Protein AF-A0A060W4M1-F1 (afdb_monomer_lite)

Radius of gyration: 17.78 Å; chains: 1; bounding box: 33×26×44 Å

Foldseek 3Di:
DQDQPPDPPHDPVNNVVVVVVVVVVCVVVVHDDDDDDDDDPPVVVPDDLVVVLVVCVVVPHDPVVSVVSVPD

Structure (mmCIF, N/CA/C/O backbone):
data_AF-A0A060W4M1-F1
#
_entry.id   AF-A0A060W4M1-F1
#
loop_
_atom_site.group_PDB
_atom_site.id
_atom_site.type_symbol
_atom_site.label_atom_id
_atom_site.label_alt_id
_atom_site.label_comp_id
_atom_site.label_asym_id
_atom_site.label_entity_id
_atom_site.label_seq_id
_atom_site.pdbx_PDB_ins_code
_atom_site.Cartn_x
_atom_site.Cartn_y
_atom_site.Cartn_z
_atom_site.occupancy
_atom_site.B_iso_or_equiv
_atom_site.auth_seq_id
_atom_site.auth_comp_id
_atom_site.auth_asym_id
_atom_site.auth_atom_id
_atom_site.pdbx_PDB_model_num
ATOM 1 N N . MET A 1 1 ? -4.503 9.599 2.965 1.00 63.16 1 MET A N 1
ATOM 2 C CA . MET A 1 1 ? -3.255 8.968 2.476 1.00 63.16 1 MET A CA 1
ATOM 3 C C . MET A 1 1 ? -3.214 7.552 3.030 1.00 63.16 1 MET A C 1
ATOM 5 O O . MET A 1 1 ? -3.205 7.440 4.246 1.00 63.16 1 MET A O 1
ATOM 9 N N . TYR A 1 2 ? -3.262 6.506 2.199 1.00 85.06 2 TYR A N 1
ATOM 10 C CA . TYR A 1 2 ? -3.304 5.109 2.681 1.00 85.06 2 TYR A CA 1
ATOM 11 C C . TYR A 1 2 ? -1.994 4.334 2.448 1.00 85.06 2 TYR A C 1
ATOM 13 O O . TYR A 1 2 ? -1.703 3.399 3.181 1.00 85.06 2 TYR A O 1
ATOM 21 N N . GLN A 1 3 ? -1.171 4.751 1.476 1.00 91.94 3 GLN A N 1
ATOM 22 C CA . GLN A 1 3 ? 0.120 4.121 1.179 1.00 91.94 3 GLN A CA 1
ATOM 23 C C . GLN A 1 3 ? 1.269 4.832 1.900 1.00 91.94 3 GLN A C 1
ATOM 25 O O . GLN A 1 3 ? 1.587 5.978 1.565 1.00 91.94 3 GLN A O 1
ATOM 30 N N . SER A 1 4 ? 1.916 4.129 2.831 1.00 93.25 4 SER A N 1
ATOM 31 C CA . SER A 1 4 ? 3.091 4.622 3.570 1.00 93.25 4 SER A CA 1
ATOM 32 C C . SER A 1 4 ? 4.416 4.000 3.112 1.00 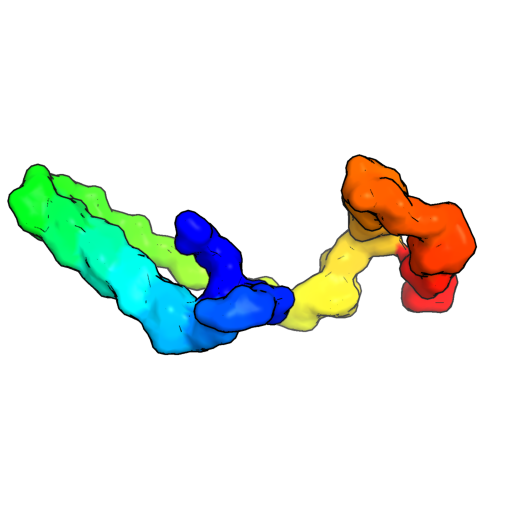93.25 4 SER A C 1
ATOM 34 O O . SER A 1 4 ? 5.468 4.606 3.296 1.00 93.25 4 SER A O 1
ATOM 36 N N . GLY A 1 5 ? 4.387 2.807 2.508 1.00 92.69 5 GLY A N 1
ATOM 37 C CA . GLY A 1 5 ? 5.582 2.152 1.971 1.00 92.69 5 GLY A CA 1
ATOM 38 C C . GLY A 1 5 ? 6.085 2.828 0.694 1.00 92.69 5 GLY A C 1
ATOM 39 O O . GLY A 1 5 ? 5.281 3.276 -0.126 1.00 92.69 5 GLY A O 1
ATOM 40 N N . PHE A 1 6 ? 7.411 2.888 0.528 1.00 90.75 6 PHE A N 1
ATOM 41 C CA . PHE A 1 6 ? 8.096 3.424 -0.662 1.00 90.75 6 PHE A CA 1
ATOM 42 C C . PHE A 1 6 ? 7.672 4.851 -1.060 1.00 90.75 6 PHE A C 1
ATOM 44 O O . PHE A 1 6 ? 7.734 5.229 -2.229 1.00 90.75 6 PHE A O 1
ATOM 51 N N . ARG A 1 7 ? 7.243 5.669 -0.088 1.00 92.75 7 ARG A N 1
ATOM 52 C CA . ARG A 1 7 ? 6.763 7.035 -0.322 1.00 92.75 7 ARG A CA 1
ATOM 53 C C . ARG A 1 7 ? 7.530 8.050 0.518 1.00 92.75 7 ARG A C 1
ATOM 55 O O . ARG A 1 7 ? 7.662 7.909 1.731 1.00 92.75 7 ARG A O 1
ATOM 62 N N . LYS A 1 8 ? 8.003 9.124 -0.122 1.00 93.50 8 LYS A N 1
ATOM 63 C CA . LYS A 1 8 ? 8.718 10.213 0.563 1.00 93.50 8 LYS A CA 1
ATOM 64 C C . LYS A 1 8 ? 7.845 10.817 1.670 1.00 93.50 8 LYS A C 1
ATOM 66 O O . LYS A 1 8 ? 6.668 11.076 1.438 1.00 93.50 8 LYS A O 1
ATOM 71 N N . LYS A 1 9 ? 8.453 11.107 2.828 1.00 92.31 9 LYS A N 1
ATOM 72 C CA . LYS A 1 9 ? 7.801 11.642 4.045 1.00 92.31 9 LYS A CA 1
ATOM 73 C C . LYS A 1 9 ? 6.825 10.678 4.746 1.00 92.31 9 LYS A C 1
ATOM 75 O O . LYS A 1 9 ? 6.070 11.121 5.604 1.00 92.31 9 LYS A O 1
ATOM 80 N N . HIS A 1 10 ? 6.855 9.386 4.421 1.00 92.56 10 HIS A N 1
ATOM 81 C CA . HIS A 1 10 ? 6.099 8.349 5.126 1.00 92.56 10 HIS A CA 1
ATOM 82 C C . HIS A 1 10 ? 7.029 7.307 5.746 1.00 92.56 10 HIS A C 1
ATOM 84 O O . HIS A 1 10 ? 8.156 7.111 5.294 1.00 92.56 10 HIS A O 1
ATOM 90 N N . SER A 1 11 ? 6.546 6.655 6.802 1.00 94.25 11 SER A N 1
ATOM 91 C CA . SER A 1 11 ? 7.254 5.590 7.515 1.00 94.25 11 SER A CA 1
ATOM 92 C C . SER A 1 11 ? 6.296 4.495 7.984 1.00 94.25 11 SER A C 1
ATOM 94 O O . SER A 1 11 ? 5.070 4.654 7.956 1.00 94.25 11 SER A O 1
ATOM 96 N N . THR A 1 12 ? 6.857 3.395 8.479 1.00 93.94 12 THR A N 1
ATOM 97 C CA . THR A 1 12 ? 6.104 2.330 9.158 1.00 93.94 12 THR A CA 1
ATOM 98 C C . THR A 1 12 ? 5.299 2.869 10.343 1.00 93.94 12 THR A C 1
ATOM 100 O O . THR A 1 12 ? 4.156 2.467 10.541 1.00 93.94 12 THR A O 1
ATOM 103 N N . ILE A 1 13 ? 5.832 3.866 11.057 1.00 95.81 13 ILE A N 1
ATOM 104 C CA . ILE A 1 13 ? 5.142 4.548 12.160 1.00 95.81 13 ILE A CA 1
ATOM 105 C C . ILE A 1 13 ? 3.880 5.253 11.651 1.00 95.81 13 ILE A C 1
ATOM 107 O O . ILE A 1 13 ? 2.811 5.093 12.231 1.00 95.81 13 ILE A O 1
ATOM 111 N N . THR A 1 14 ? 3.962 5.982 10.532 1.00 94.12 14 THR A N 1
ATOM 112 C CA . THR A 1 14 ? 2.777 6.659 9.972 1.00 94.12 14 THR A CA 1
ATOM 113 C C . THR A 1 14 ? 1.692 5.675 9.522 1.00 94.12 14 THR A C 1
ATOM 115 O O . THR A 1 14 ? 0.509 5.992 9.623 1.00 94.12 14 THR A O 1
ATOM 118 N N . ALA A 1 15 ? 2.073 4.474 9.065 1.00 94.56 15 ALA A N 1
ATOM 119 C CA . ALA A 1 15 ? 1.124 3.408 8.742 1.00 94.56 15 ALA A CA 1
ATOM 120 C C . ALA A 1 15 ? 0.425 2.872 10.001 1.00 94.56 15 ALA A C 1
ATOM 122 O O . ALA A 1 15 ? -0.800 2.786 10.029 1.00 94.56 15 ALA A O 1
ATOM 123 N N . ALA A 1 16 ? 1.194 2.576 11.055 1.00 95.75 16 ALA A N 1
ATOM 124 C CA . ALA A 1 16 ? 0.659 2.076 12.319 1.00 95.75 16 ALA A CA 1
ATOM 125 C C . ALA A 1 16 ? -0.289 3.088 12.982 1.00 95.75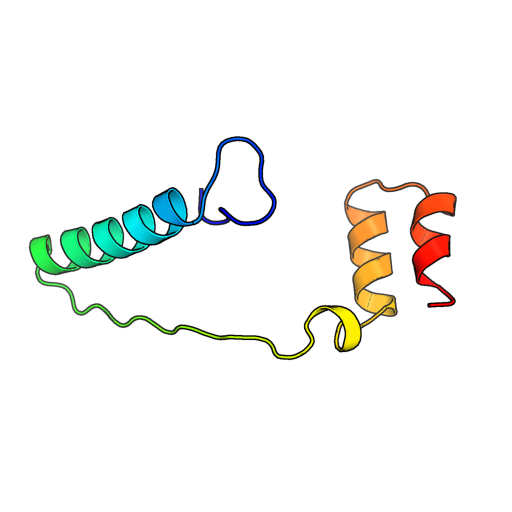 16 ALA A C 1
ATOM 127 O O . ALA A 1 16 ? -1.392 2.724 13.381 1.00 95.75 16 ALA A O 1
ATOM 128 N N . ILE A 1 17 ? 0.096 4.370 13.018 1.00 95.94 17 ILE A N 1
ATOM 129 C CA . ILE A 1 17 ? -0.751 5.448 13.551 1.00 95.94 17 ILE A CA 1
ATOM 130 C C . ILE A 1 17 ? -2.081 5.522 12.796 1.00 95.94 17 ILE A C 1
ATOM 132 O O . ILE A 1 17 ? -3.123 5.689 13.421 1.00 95.94 17 ILE A O 1
ATOM 136 N N . LYS A 1 18 ? -2.080 5.364 11.465 1.00 94.44 18 LYS A N 1
ATOM 137 C CA . LYS A 1 18 ? -3.324 5.394 10.684 1.00 94.44 18 LYS A CA 1
ATOM 138 C C . LYS A 1 18 ? -4.283 4.275 11.095 1.00 94.44 18 LYS A C 1
ATOM 140 O O . LYS A 1 18 ? -5.455 4.557 11.309 1.00 94.44 18 LYS A O 1
ATOM 145 N N . VAL A 1 19 ? -3.784 3.046 11.234 1.00 95.25 19 VAL A N 1
ATOM 146 C CA . VAL A 1 19 ? -4.597 1.895 11.665 1.00 95.25 19 VAL A CA 1
ATOM 147 C C . VAL A 1 19 ? -5.143 2.111 13.077 1.00 95.25 19 VAL A C 1
ATOM 149 O O . VAL A 1 19 ? -6.327 1.895 13.313 1.00 95.25 19 VAL A O 1
ATOM 152 N N . LEU A 1 20 ? -4.307 2.586 14.006 1.00 96.19 20 LEU A N 1
ATOM 153 C CA . LEU A 1 20 ? -4.735 2.879 1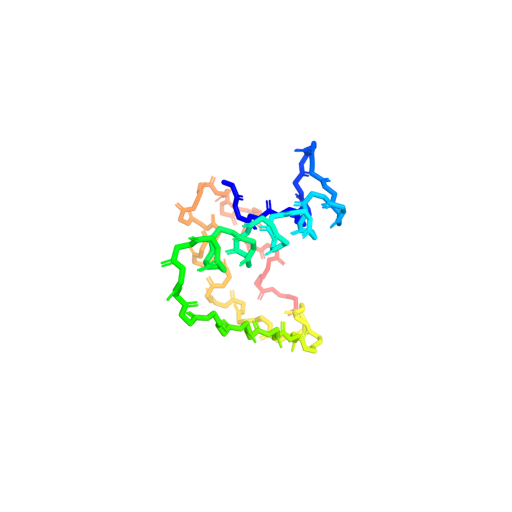5.377 1.00 96.19 20 LEU A CA 1
ATOM 154 C C . LEU A 1 20 ? -5.816 3.963 15.427 1.00 96.19 20 LEU A C 1
ATOM 156 O O . LEU A 1 20 ? -6.787 3.818 16.168 1.00 96.19 20 LEU A O 1
ATOM 160 N N . ASN A 1 21 ? -5.678 5.016 14.620 1.00 96.19 21 ASN A N 1
ATOM 161 C CA . ASN A 1 21 ? -6.678 6.078 14.536 1.00 96.19 21 ASN A CA 1
ATOM 162 C C . ASN A 1 21 ? -8.012 5.552 13.990 1.00 96.19 21 ASN A C 1
ATOM 164 O O . ASN A 1 21 ? -9.049 5.871 14.559 1.00 96.19 21 ASN A O 1
ATOM 168 N N . ASP A 1 22 ? -7.989 4.708 12.954 1.00 95.44 22 ASP A N 1
ATOM 169 C CA . ASP A 1 22 ? -9.211 4.135 12.367 1.00 95.44 22 ASP A CA 1
ATOM 170 C C . ASP A 1 22 ? -9.947 3.219 13.355 1.00 95.44 22 ASP A C 1
ATOM 172 O O . ASP A 1 22 ? -11.173 3.255 13.451 1.00 95.44 22 ASP A O 1
ATOM 176 N N . ILE A 1 23 ? -9.197 2.429 14.130 1.00 96.94 23 ILE A N 1
ATOM 177 C CA . ILE A 1 23 ? -9.755 1.583 15.193 1.00 96.94 23 ILE A CA 1
ATOM 178 C C . ILE A 1 23 ? -10.359 2.451 16.300 1.00 96.94 23 ILE A C 1
ATOM 180 O O . ILE A 1 23 ? -11.491 2.210 16.716 1.00 96.94 23 ILE A O 1
ATOM 184 N N . THR A 1 24 ? -9.624 3.466 16.762 1.00 97.69 24 THR A N 1
ATOM 185 C CA . THR A 1 24 ? -10.082 4.375 17.825 1.00 97.69 24 THR A CA 1
ATOM 186 C C . THR A 1 24 ? -11.360 5.101 17.408 1.00 97.69 24 THR A C 1
ATOM 188 O O . THR A 1 24 ? -12.335 5.111 18.150 1.00 97.69 24 THR A O 1
ATOM 191 N N . GLU A 1 25 ? -11.408 5.613 16.177 1.00 97.94 25 GLU A N 1
ATOM 192 C CA . GLU A 1 25 ? -12.581 6.306 15.644 1.00 97.94 25 GLU A CA 1
ATOM 193 C C . GLU A 1 25 ? -13.810 5.385 15.548 1.00 97.94 25 GLU A C 1
ATOM 195 O O . GLU A 1 25 ? -14.928 5.808 15.852 1.00 97.94 25 GLU A O 1
ATOM 200 N N . ALA A 1 26 ? -13.627 4.121 15.154 1.00 97.81 26 ALA A N 1
ATOM 201 C CA . ALA A 1 26 ? -14.717 3.146 15.128 1.00 97.81 26 ALA A CA 1
ATOM 202 C C . ALA A 1 26 ? -15.244 2.839 16.540 1.00 97.81 26 ALA A C 1
ATOM 204 O O . ALA A 1 26 ? -16.460 2.766 16.737 1.00 97.81 26 ALA A O 1
ATOM 205 N N . ILE A 1 27 ? -14.347 2.714 17.526 1.00 97.38 27 ILE A N 1
ATOM 206 C CA . ILE A 1 27 ? -14.708 2.518 18.939 1.00 97.38 27 ILE A CA 1
ATOM 207 C C . ILE A 1 27 ? -15.519 3.713 19.452 1.00 97.38 27 ILE A C 1
ATOM 209 O O . ILE A 1 27 ? -16.607 3.517 19.999 1.00 97.38 27 ILE A O 1
ATOM 213 N N . ASP A 1 28 ? -15.046 4.939 19.215 1.00 98.25 28 ASP A N 1
ATOM 214 C CA . ASP A 1 28 ? -15.714 6.172 19.652 1.00 98.25 28 ASP A CA 1
ATOM 215 C C . ASP A 1 28 ? -17.125 6.301 19.062 1.00 98.25 28 ASP A C 1
ATOM 217 O O . ASP A 1 28 ? -18.060 6.768 19.718 1.00 98.25 28 ASP A O 1
ATOM 221 N N . LYS A 1 29 ? -17.313 5.815 17.831 1.00 98.19 29 LYS A N 1
ATOM 222 C CA . LYS A 1 29 ? -18.610 5.790 17.139 1.00 98.19 29 LYS A CA 1
ATOM 223 C C . LYS A 1 29 ? -19.480 4.580 17.487 1.00 98.19 29 LYS A C 1
ATOM 225 O O . LYS A 1 29 ? -20.554 4.433 16.903 1.00 98.19 29 LYS A O 1
ATOM 230 N N . LYS A 1 30 ? -19.054 3.721 18.421 1.00 97.62 30 LYS A N 1
ATOM 231 C CA . LYS A 1 30 ? -19.729 2.460 18.788 1.00 97.62 30 LYS A CA 1
ATOM 232 C C . LYS A 1 30 ? -19.970 1.536 17.584 1.00 97.62 30 LYS A C 1
ATOM 234 O O . LYS A 1 30 ? -20.994 0.859 17.508 1.00 97.62 30 LYS A O 1
ATOM 239 N N . GLN A 1 31 ? -19.043 1.529 16.630 1.00 97.75 31 GLN A N 1
ATOM 240 C CA . GLN A 1 31 ? -19.086 0.681 15.441 1.00 97.75 31 GLN A CA 1
ATOM 241 C C . GLN A 1 31 ? -18.278 -0.602 15.655 1.00 97.75 31 GLN A C 1
ATOM 243 O O . GLN A 1 31 ? -17.334 -0.649 16.444 1.00 97.75 31 GLN A O 1
ATOM 248 N N . HIS A 1 32 ? -18.620 -1.649 14.907 1.00 94.31 32 HIS A N 1
ATOM 249 C CA . HIS A 1 32 ? -17.772 -2.832 14.810 1.00 94.31 32 HIS A CA 1
ATOM 250 C C . HIS A 1 32 ? -16.609 -2.561 13.851 1.00 94.31 32 HIS A C 1
ATOM 252 O O . HIS A 1 32 ? -16.815 -2.064 12.744 1.00 94.31 32 HIS A O 1
ATOM 258 N N . CYS A 1 33 ? -15.394 -2.914 14.269 1.00 94.50 33 CYS A N 1
ATOM 259 C CA . CYS A 1 33 ? -14.180 -2.782 13.471 1.00 94.50 33 CYS A CA 1
ATOM 260 C C . CYS A 1 33 ? -13.563 -4.167 13.250 1.00 94.50 33 CYS A C 1
ATOM 262 O O . CYS A 1 33 ? -13.387 -4.926 14.203 1.00 94.50 33 CYS A O 1
ATOM 264 N N . VAL A 1 34 ? -13.237 -4.492 12.000 1.00 95.19 34 VAL A N 1
ATOM 265 C CA . VAL A 1 34 ? -12.526 -5.719 11.624 1.00 95.19 34 VAL A CA 1
ATOM 266 C C . VAL A 1 34 ? -11.341 -5.326 10.757 1.00 95.19 34 VAL A C 1
ATOM 268 O O . VAL A 1 34 ? -11.505 -4.614 9.768 1.00 95.19 34 VAL A O 1
ATOM 271 N N . SER A 1 35 ? -10.160 -5.821 11.116 1.00 92.56 35 SER A N 1
ATOM 272 C CA . SER A 1 35 ? -8.919 -5.574 10.382 1.00 92.56 35 SER A CA 1
ATOM 273 C C . SER A 1 35 ? -8.424 -6.863 9.739 1.00 92.56 35 SER A C 1
ATOM 275 O O . SER A 1 35 ? -8.311 -7.888 10.411 1.00 92.56 35 SER A O 1
ATOM 277 N N . LEU A 1 36 ? -8.094 -6.799 8.448 1.00 95.12 36 LEU A N 1
ATOM 278 C CA . LEU A 1 36 ? -7.476 -7.890 7.700 1.00 95.12 36 LEU A CA 1
ATOM 279 C C . LEU A 1 36 ? -6.068 -7.472 7.274 1.00 95.12 36 LEU A C 1
ATOM 281 O O . LEU A 1 36 ? -5.899 -6.502 6.537 1.00 95.12 36 LEU A O 1
ATOM 285 N N . PHE A 1 37 ? -5.067 -8.224 7.726 1.00 93.12 37 PHE A N 1
ATOM 286 C CA . PHE A 1 37 ? -3.669 -8.018 7.361 1.00 93.12 37 PHE A CA 1
ATOM 287 C C . PHE A 1 37 ? -3.241 -9.130 6.406 1.00 93.12 37 PHE A C 1
ATOM 289 O O . PHE A 1 37 ? -3.231 -10.300 6.783 1.00 93.12 37 PHE A O 1
ATOM 296 N N . ILE A 1 38 ? -2.925 -8.761 5.165 1.00 94.38 38 ILE A N 1
ATOM 297 C CA . ILE A 1 38 ? -2.507 -9.688 4.109 1.00 94.38 38 ILE A CA 1
ATOM 298 C C . ILE A 1 38 ? -1.030 -9.441 3.822 1.00 94.38 38 ILE A C 1
ATOM 300 O O . ILE A 1 38 ? -0.636 -8.301 3.576 1.00 94.38 38 ILE A O 1
ATOM 304 N N . ASP A 1 39 ? -0.243 -10.513 3.818 1.00 93.19 39 ASP A N 1
ATOM 305 C CA . ASP A 1 39 ? 1.144 -10.503 3.366 1.00 93.19 39 ASP A CA 1
ATOM 306 C C . ASP A 1 39 ? 1.265 -11.292 2.058 1.00 93.19 39 ASP A C 1
ATOM 308 O O . ASP A 1 39 ? 0.765 -12.415 1.951 1.00 93.19 39 ASP A O 1
ATOM 312 N N . LEU A 1 40 ? 1.8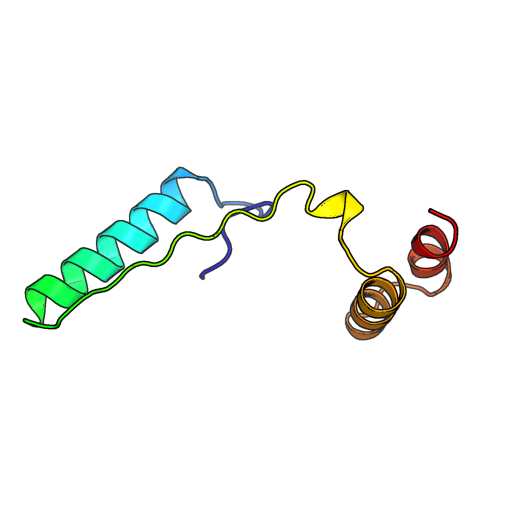96 -10.690 1.048 1.00 92.38 40 LEU A N 1
ATOM 313 C CA . LEU A 1 40 ? 2.146 -11.340 -0.234 1.00 92.38 40 LEU A CA 1
ATOM 314 C C . LEU A 1 40 ? 3.579 -11.869 -0.251 1.00 92.38 40 LEU A C 1
ATOM 316 O O . LEU A 1 40 ? 4.539 -11.119 -0.443 1.00 92.38 40 LEU A O 1
ATOM 320 N N . SER A 1 41 ? 3.716 -13.183 -0.093 1.00 93.69 41 SER A N 1
ATOM 321 C CA . SER A 1 41 ? 5.008 -13.853 -0.211 1.00 93.69 41 SER A CA 1
ATOM 322 C C . SER A 1 41 ? 5.603 -13.643 -1.602 1.00 93.69 41 SER A C 1
ATOM 324 O O . SER A 1 41 ? 4.914 -13.813 -2.605 1.00 93.69 41 SER A O 1
ATOM 326 N N . LYS A 1 42 ? 6.900 -13.311 -1.662 1.00 92.62 42 LYS A N 1
ATOM 327 C CA . LYS A 1 42 ? 7.638 -13.111 -2.921 1.00 92.62 42 LYS A CA 1
ATOM 328 C C . LYS A 1 42 ? 6.906 -12.180 -3.901 1.00 92.62 42 LYS A C 1
ATOM 330 O O . LYS A 1 42 ? 6.768 -12.481 -5.083 1.00 92.62 42 LYS A O 1
ATOM 335 N N . ALA A 1 43 ? 6.417 -11.041 -3.410 1.00 91.31 43 ALA A N 1
ATOM 336 C CA . ALA A 1 43 ? 5.603 -10.104 -4.189 1.00 91.31 43 ALA A CA 1
ATOM 337 C C . ALA A 1 43 ? 6.214 -9.695 -5.547 1.00 91.31 43 ALA A C 1
ATOM 339 O O . ALA A 1 43 ? 5.480 -9.488 -6.507 1.00 91.31 43 ALA A O 1
ATOM 340 N N . PHE A 1 44 ? 7.544 -9.599 -5.643 1.00 88.69 44 PHE A N 1
ATOM 341 C CA . PHE A 1 44 ? 8.226 -9.274 -6.899 1.00 88.69 44 PHE A CA 1
ATOM 342 C C . PHE A 1 44 ? 8.360 -10.468 -7.847 1.00 88.69 44 PHE A C 1
ATOM 344 O O . PHE A 1 44 ? 8.287 -10.270 -9.050 1.00 88.69 44 PHE A O 1
ATOM 351 N N . ASP A 1 45 ? 8.486 -11.691 -7.326 1.00 91.44 45 ASP A N 1
ATOM 352 C CA . ASP A 1 45 ? 8.567 -12.901 -8.158 1.00 91.44 45 ASP A CA 1
ATOM 353 C C . ASP A 1 45 ? 7.181 -13.340 -8.662 1.00 91.44 45 ASP A C 1
ATOM 355 O O . ASP A 1 45 ? 7.066 -14.119 -9.602 1.00 91.44 45 ASP A O 1
ATOM 359 N N . THR A 1 46 ? 6.113 -12.884 -8.000 1.00 92.50 46 THR A N 1
ATOM 360 C CA . THR A 1 46 ? 4.722 -13.289 -8.273 1.00 92.50 46 THR A CA 1
ATOM 361 C C . THR A 1 46 ? 3.943 -12.272 -9.101 1.00 92.50 46 THR A C 1
ATOM 363 O O . THR A 1 46 ? 2.786 -12.519 -9.447 1.00 92.50 46 THR A O 1
ATOM 366 N N . VAL A 1 47 ? 4.542 -11.123 -9.423 1.00 93.44 47 VAL A N 1
ATOM 367 C CA . VAL A 1 47 ? 3.874 -10.089 -10.212 1.00 93.44 47 VAL A CA 1
ATOM 368 C C . VAL A 1 47 ? 3.722 -10.535 -11.669 1.00 93.44 47 VAL A C 1
ATOM 370 O O . VAL A 1 47 ? 4.666 -10.995 -12.302 1.00 93.44 47 VAL A O 1
ATOM 373 N N . ASP A 1 48 ? 2.528 -10.366 -12.235 1.00 94.06 48 ASP A N 1
ATOM 374 C CA . ASP A 1 48 ? 2.311 -10.605 -13.662 1.00 94.06 48 ASP A CA 1
ATOM 375 C C . ASP A 1 48 ? 2.954 -9.478 -14.491 1.00 94.06 48 ASP A C 1
ATOM 377 O O . ASP A 1 48 ? 2.558 -8.309 -14.409 1.00 94.06 48 ASP A O 1
ATOM 381 N N . HIS A 1 49 ? 3.945 -9.831 -15.311 1.00 93.19 49 HIS A N 1
ATOM 382 C CA . HIS A 1 49 ? 4.710 -8.881 -16.121 1.00 93.19 49 HIS A CA 1
ATOM 383 C C . HIS A 1 49 ? 3.898 -8.231 -17.252 1.00 93.19 49 HIS A C 1
ATOM 385 O O . HIS A 1 49 ? 4.193 -7.101 -17.655 1.00 93.19 49 HIS A O 1
ATOM 391 N N . ALA A 1 50 ? 2.866 -8.892 -17.783 1.00 94.19 50 ALA A N 1
ATOM 392 C CA . ALA A 1 50 ? 1.998 -8.286 -18.789 1.00 94.19 50 ALA A CA 1
ATOM 393 C C . ALA A 1 50 ? 1.130 -7.191 -18.154 1.00 94.19 50 ALA A C 1
ATOM 395 O O . ALA A 1 50 ? 1.086 -6.066 -18.666 1.00 94.19 50 ALA A O 1
ATOM 396 N N . ILE A 1 51 ? 0.529 -7.484 -16.997 1.00 96.06 51 ILE A N 1
ATOM 397 C CA . ILE A 1 51 ? -0.261 -6.517 -16.226 1.00 96.06 51 ILE A CA 1
ATOM 398 C C . ILE A 1 51 ? 0.629 -5.367 -15.746 1.00 96.06 51 ILE A C 1
ATOM 400 O O . ILE A 1 51 ? 0.257 -4.202 -15.903 1.00 96.06 51 ILE A O 1
ATOM 404 N N . LEU A 1 52 ? 1.818 -5.659 -15.206 1.00 95.56 52 LEU A N 1
ATOM 405 C CA . LEU A 1 52 ? 2.761 -4.637 -14.744 1.00 95.56 52 LEU A CA 1
ATOM 406 C C . LEU A 1 52 ? 3.125 -3.662 -15.870 1.00 95.56 52 LEU A C 1
ATOM 408 O O . LEU A 1 52 ? 3.009 -2.449 -15.685 1.00 95.56 52 LEU A O 1
ATOM 412 N N . ARG A 1 53 ? 3.501 -4.168 -17.052 1.00 95.62 53 ARG A N 1
ATOM 413 C CA . ARG A 1 53 ? 3.840 -3.321 -18.209 1.00 95.62 53 ARG A CA 1
ATOM 414 C C . ARG A 1 53 ? 2.664 -2.454 -18.650 1.00 95.62 53 ARG A C 1
ATOM 416 O O . ARG A 1 53 ? 2.847 -1.255 -18.839 1.00 95.62 53 ARG A O 1
ATOM 423 N N . GLN A 1 54 ? 1.456 -3.019 -18.728 1.00 96.38 54 GLN A N 1
ATOM 424 C CA . GLN A 1 54 ? 0.250 -2.251 -19.053 1.00 96.38 54 GLN A CA 1
ATOM 425 C C . GLN A 1 54 ? 0.029 -1.100 -18.059 1.00 96.38 54 GLN A C 1
ATOM 427 O O . GLN A 1 54 ? -0.279 0.025 -18.460 1.00 96.38 54 GLN A O 1
ATOM 432 N N . ARG A 1 55 ? 0.213 -1.357 -16.756 1.00 97.06 55 ARG A N 1
ATOM 433 C CA . ARG A 1 55 ? 0.083 -0.330 -15.712 1.00 97.06 55 ARG A CA 1
ATOM 434 C C . ARG A 1 55 ? 1.156 0.749 -15.843 1.00 97.06 55 ARG A C 1
ATOM 436 O O . ARG A 1 55 ? 0.806 1.926 -15.784 1.00 97.06 55 ARG A O 1
ATOM 443 N N . LEU A 1 56 ? 2.415 0.376 -16.072 1.00 96.75 56 LEU A N 1
ATOM 444 C CA . LEU A 1 56 ? 3.519 1.327 -16.252 1.00 96.75 56 LEU A CA 1
ATOM 445 C C . LEU A 1 56 ? 3.295 2.246 -17.463 1.00 96.75 56 LEU A C 1
ATOM 447 O O . LEU A 1 56 ? 3.435 3.463 -17.337 1.00 96.75 56 LEU A O 1
ATOM 451 N N . SER A 1 57 ? 2.861 1.697 -18.600 1.00 96.56 57 SER A N 1
ATOM 452 C CA . SER A 1 57 ? 2.485 2.504 -19.768 1.00 96.56 57 SER A CA 1
ATOM 453 C C . SER A 1 57 ? 1.316 3.443 -19.456 1.00 96.56 57 SER A C 1
ATOM 455 O O . SER A 1 57 ? 1.353 4.613 -19.828 1.00 96.56 57 SER A O 1
ATOM 457 N N . SER A 1 58 ? 0.303 2.976 -18.712 1.00 97.50 58 SER A N 1
ATOM 458 C CA . SER A 1 58 ? -0.877 3.794 -18.379 1.00 97.50 58 SER A CA 1
ATOM 459 C C . SER A 1 58 ? -0.576 5.009 -17.494 1.00 97.50 58 SER A C 1
ATOM 461 O O . SER A 1 58 ? -1.325 5.981 -17.526 1.00 97.50 58 SER A O 1
ATOM 463 N N . VAL A 1 59 ? 0.518 4.976 -16.724 1.00 96.75 59 VAL A N 1
ATOM 464 C CA . VAL A 1 59 ? 0.958 6.104 -15.883 1.00 96.75 59 VAL A CA 1
ATOM 465 C C . VAL A 1 59 ? 2.018 6.981 -16.563 1.00 96.75 59 VAL A C 1
ATOM 467 O O . VAL A 1 59 ? 2.548 7.892 -15.932 1.00 96.75 59 VAL A O 1
ATOM 470 N N . GLY A 1 60 ? 2.310 6.735 -17.846 1.00 97.00 60 GLY A N 1
ATOM 471 C CA . GLY A 1 60 ? 3.164 7.589 -18.677 1.00 97.00 60 GLY A CA 1
ATOM 472 C C . GLY A 1 60 ? 4.654 7.243 -18.666 1.00 97.00 60 GLY A C 1
ATOM 473 O O . GLY A 1 60 ? 5.470 8.083 -19.044 1.00 97.00 60 GLY A O 1
ATOM 474 N N . ILE A 1 61 ? 5.039 6.036 -18.241 1.00 97.56 61 ILE A N 1
ATOM 475 C CA . ILE A 1 61 ? 6.429 5.574 -18.374 1.00 97.56 61 ILE A CA 1
ATOM 476 C C . ILE A 1 61 ? 6.742 5.302 -19.852 1.00 97.56 61 ILE A C 1
ATOM 478 O O . ILE A 1 61 ? 5.915 4.750 -20.577 1.00 97.56 61 ILE A O 1
ATOM 482 N N . SER A 1 62 ? 7.943 5.685 -20.299 1.00 97.12 62 SER A N 1
ATOM 483 C CA . SER A 1 62 ? 8.361 5.534 -21.696 1.00 97.12 62 SER A CA 1
ATOM 484 C C . SER A 1 62 ? 8.427 4.070 -22.128 1.00 97.12 62 SER A C 1
ATOM 486 O O . SER A 1 62 ? 8.799 3.194 -21.346 1.00 97.12 62 SER A O 1
ATOM 488 N N . GLU A 1 63 ? 8.141 3.804 -23.404 1.00 94.69 63 GLU A N 1
ATOM 489 C CA . GLU A 1 63 ? 8.179 2.448 -23.968 1.00 94.69 63 GLU A CA 1
ATOM 490 C C . GLU A 1 63 ? 9.530 1.758 -23.744 1.00 94.69 63 GLU A C 1
ATOM 492 O O . GLU A 1 63 ? 9.570 0.583 -23.386 1.00 94.69 63 GLU A O 1
ATOM 497 N N . HIS A 1 64 ? 10.639 2.499 -23.855 1.00 95.62 64 HIS A N 1
ATOM 498 C CA . HIS A 1 64 ? 11.976 1.964 -23.597 1.00 95.62 64 HIS A CA 1
ATOM 499 C C . HIS A 1 64 ? 12.152 1.501 -22.141 1.00 95.62 64 HIS A C 1
ATOM 501 O O . HIS A 1 64 ? 12.758 0.458 -21.898 1.00 95.62 64 HIS A O 1
ATOM 507 N N . ALA A 1 65 ? 11.647 2.255 -21.160 1.00 95.69 65 ALA A N 1
ATOM 508 C CA . ALA A 1 65 ? 11.729 1.856 -19.756 1.00 95.69 65 ALA A CA 1
ATOM 509 C C . ALA A 1 65 ? 10.761 0.702 -19.440 1.00 95.69 65 ALA A C 1
ATOM 511 O O . ALA A 1 65 ? 11.109 -0.202 -18.685 1.00 95.69 65 ALA A O 1
ATOM 512 N N . VAL A 1 66 ? 9.576 0.675 -20.061 1.00 96.12 66 VAL A N 1
ATOM 513 C CA . VAL A 1 66 ? 8.631 -0.451 -19.946 1.00 96.12 66 VAL A CA 1
ATOM 514 C C . VAL A 1 66 ? 9.219 -1.738 -20.539 1.00 96.12 66 VAL A C 1
ATOM 516 O O . VAL A 1 66 ? 9.016 -2.818 -19.982 1.00 96.12 66 VAL A O 1
ATOM 519 N N . ALA A 1 67 ? 9.995 -1.640 -21.622 1.00 94.12 67 ALA A N 1
ATOM 520 C CA . ALA A 1 67 ? 10.638 -2.784 -22.268 1.00 94.12 67 ALA A CA 1
ATOM 521 C C . ALA A 1 67 ? 11.645 -3.517 -21.362 1.00 94.12 67 ALA A C 1
ATOM 523 O O . ALA A 1 67 ? 11.868 -4.710 -21.556 1.00 94.12 67 ALA A O 1
ATOM 524 N N . TRP A 1 68 ? 12.198 -2.863 -20.333 1.00 93.94 68 TRP A N 1
ATOM 525 C CA . TRP A 1 68 ? 13.073 -3.526 -19.354 1.00 93.94 68 TRP A CA 1
ATOM 526 C C . TRP A 1 68 ? 12.361 -4.645 -18.582 1.00 93.94 68 TRP A C 1
ATOM 528 O O . TRP A 1 68 ? 12.995 -5.616 -18.185 1.00 93.94 68 TRP A O 1
ATOM 538 N N . PHE A 1 69 ? 11.037 -4.553 -18.437 1.00 90.88 69 PHE A N 1
ATOM 539 C CA . PHE A 1 69 ? 10.213 -5.543 -17.740 1.00 90.88 69 PHE A CA 1
ATOM 540 C C . PHE A 1 69 ? 9.693 -6.661 -18.664 1.00 90.88 69 PHE A C 1
ATOM 542 O O . PHE A 1 69 ? 8.844 -7.446 -18.247 1.00 90.88 69 PHE A O 1
ATOM 549 N N . ALA A 1 70 ? 10.136 -6.708 -19.931 1.00 82.81 70 ALA A N 1
ATOM 550 C CA . ALA A 1 70 ? 9.696 -7.691 -20.928 1.00 82.81 70 ALA A CA 1
ATOM 551 C C . ALA A 1 70 ? 10.490 -9.010 -20.916 1.00 82.81 70 ALA A C 1
ATOM 553 O O . ALA A 1 70 ? 9.954 -10.015 -21.367 1.00 82.81 70 ALA A O 1
ATOM 554 N N . ASN A 1 71 ? 11.739 -8.986 -20.436 1.00 62.94 71 ASN A N 1
ATOM 555 C CA . ASN A 1 71 ? 12.688 -10.111 -20.467 1.00 62.94 71 ASN A CA 1
ATOM 556 C C . ASN A 1 71 ? 13.291 -10.409 -19.079 1.00 62.94 71 ASN A C 1
ATOM 558 O O . ASN A 1 71 ? 14.425 -10.878 -18.993 1.00 62.94 71 ASN A O 1
ATOM 562 N N . SER A 1 72 ? 12.582 -10.043 -18.008 1.00 57.28 72 SER A N 1
ATOM 563 C CA . SER A 1 72 ? 12.951 -10.413 -16.634 1.00 57.28 72 SER A CA 1
ATOM 564 C C . SER A 1 72 ? 12.486 -11.828 -16.324 1.00 57.28 72 SER A C 1
ATOM 566 O O . SER A 1 72 ? 11.372 -12.167 -16.783 1.00 57.28 72 SER A O 1
#

Organism: Oncorhynchus mykiss (NCBI:txid8022)

InterPro domains:
  IPR000477 Reverse transcriptase domain [PF00078] (3-68)

pLDDT: mean 93.1, std 7.22, range [57.28, 98.25]

Secondary structure (DSSP, 8-state):
----TT-TT--HHHHHHHHHHHHHHHHHTT----------TTTTTSS-HHHHHHHHHHTT--HHHHHGGG--

Sequence (72 aa):
MYQSGFRKKHSTITAAIKVLNDITEAIDKKQHCVSLFIDLSKAFDTVDHAILRQRLSSVGISEHAVAWFANS

=== Feature glossary ===
Key to the feature types in this record:

pLDDT. pLDDT is the predicted lDDT-Cα score: AlphaFold's confidence that the local environment of each residue (all inter-atomic distances within 15 Å) is correctly placed. It is a per-residue number between 0 and 100, with higher meaning more reliable.

Radius of gyration, Cα contacts, bounding box. The geometric summary reports three shape descriptors. Rg (radius of gyration) measures how spread out the Cα atoms are about their centre of mass; compact globular proteins have small Rg, elongated or unfolded ones large. Cα contacts (<8 Å, |i−j|>4) count long-range residue pairs in spatial proximity — high for tightly packed folds, near zero for rods or random coil. The bounding-box extents give the protein's footprint along x, y, z in Å.

Backbone torsions (φ/ψ). Backbone dihedral angles. Every residue except chain termini has a φ (preceding-C → N → Cα → C) and a ψ (N → Cα → C → next-N). They are reported in degrees following the IUPAC sign convention. Secondary structure is essentially a statement about which (φ, ψ) basin each residue occupies.

Contact-map, Ramachandran, and PAE plots. Plot images: a contact map (which residues are close in 3D, as an N×N binary image), a Ramachandran scatter (backbone torsion angles, revealing secondary-structure composition at a glance), and — for AlphaFold structures — a PAE heatmap (pairwise prediction confidence).

Predicted aligned error. Predicted Aligned Error (PAE) is an AlphaFold confidence matrix: entry (i, j) is the expected error in the position of residue j, in ångströms, when the prediction is superimposed on the true structure at residue i. Low PAE within a block of residues means that block is internally rigid and we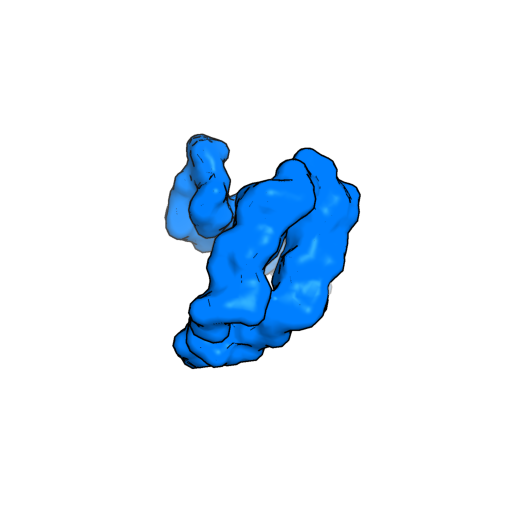ll-predicted; high PAE between two blocks means their relative placement is uncertain even if each block individually is confident.

Secondary structure (3-state, P-SEA). Three-state secondary structure (P-SEA) collapses the eight DSSP classes into helix (a), strand (b), and coil (c). P-SEA assigns these from Cα geometry alone — distances and angles — without requiring backbone oxygens, so it works on any Cα trace.

Solvent-accessible surface area. Solvent-accessible surface area (SASA) is the area in Å² traced out by the centre of a 1.4 Å probe sphere (a water molecule) rolled over the protein's van der Waals surface (Shrake–Rupley / Lee–Richards construction). Buried residues have near-zero SASA; fully exposed residues can exceed 200 Å². The total SASA scales roughly with the number of surface residues.

Foldseek 3Di. The Foldseek 3Di string encodes local tertiary geometry as a 20-letter alphabet — one character per residue — derived from the relative positions of nearby Cα atoms. Unlike the amino-acid sequence, 3Di is a direct function of the 3D structure, so two proteins with the same fold have similar 3Di strings even at low sequence identity.

B-factor. For experimental (PDB) structures, the B-factor (temperature factor) quantifies the positional spread of each atom in the crystal — a combination of thermal vibration a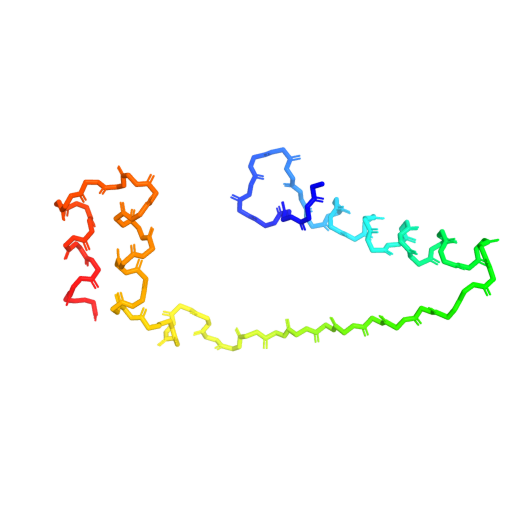nd static disorder — in units of Å². High B-factors mark flexible loops or poorly resolved regions; low B-factors mark the rigid, well-ordered core.

mmCIF coordinates. The mmCIF block holds the 3D Cartesian coordinates of each backbone atom (N, Cα, C, O) in ångströms. mmCIF is the PDB's canonical archive format — a tagged-loop text representation of the atomic model.

InterPro / GO / CATH / organism. Functional annotations link the protein to curated databases. InterPro entries identify conserved domains and families by matching the sequence against member-database signatures (Pfam, PROSITE, CDD, …). Gene Ontology (GO) terms describe molecular function, biological process, and cellular component in a controlled vocabulary. CATH places the structure in a hierarchical fold classification (Class/Architecture/Topology/Homologous-superfamily). The organism is the source species.

Rendered structure images. Structure images are PyMOL renders from six orthogonal camera directions. Cartoon representation draws helices as coils and strands as arrows; sticks shows the backbone as bonds; surface shows the solvent-excluded envelope. Rainbow coloring maps sequence position to hue (blue→red, N→C); chain coloring assigns a distinct color per polypeptide.

Sequence. This is the polypeptide sequence — one letter per residue, N-terminus first. Length ranges from a few dozen residues for small domains to over a thousand for large multi-domain proteins.

Secondary structure (8-state, DSSP). The SS8 string is DSSP's per-residue secondary-structure call. α-helix (H) means an i→i+4 H-bond ladder; β-strand (E) means the residue participates in a β-sheet; 3₁₀ (G) and π (I) are tighter and wider helices; T/S are turns/bends; '-' is loop.

Nearest PDB structures. Structural nearest neighbors (via Foldseek easy-search vs the PDB). Reported per hit: target PDB id, E-value, and alignment TM-score. A TM-score above ~0.5 is the conventional threshold for 'same fold'.